Protein AF-A0A0B3AJZ6-F1 (afdb_monomer_lite)

Structure (mmCIF, N/CA/C/O backbone):
data_AF-A0A0B3AJZ6-F1
#
_entry.id   AF-A0A0B3AJZ6-F1
#
loop_
_atom_site.group_PDB
_atom_site.id
_atom_site.type_symbol
_atom_site.label_atom_id
_atom_site.label_alt_id
_atom_site.label_comp_id
_atom_site.label_asym_id
_atom_site.label_entity_id
_atom_site.label_seq_id
_atom_site.pdbx_PDB_ins_code
_atom_site.Cartn_x
_atom_site.Cartn_y
_atom_site.Cartn_z
_atom_site.occupancy
_atom_site.B_iso_or_equiv
_atom_site.auth_seq_id
_atom_site.auth_comp_id
_atom_site.auth_asym_id
_atom_site.auth_atom_id
_atom_site.pdbx_PDB_model_num
ATOM 1 N N . MET A 1 1 ? 6.068 -16.017 8.773 1.00 58.84 1 MET A N 1
ATOM 2 C CA . MET A 1 1 ? 4.869 -15.172 8.582 1.00 58.84 1 MET A CA 1
ATOM 3 C C . MET A 1 1 ? 3.671 -16.102 8.495 1.00 58.84 1 MET A C 1
ATOM 5 O O . MET A 1 1 ? 3.727 -17.014 7.682 1.00 58.84 1 MET A O 1
ATOM 9 N N . LYS A 1 2 ? 2.661 -15.959 9.363 1.00 63.88 2 LYS A N 1
ATOM 10 C CA . LYS A 1 2 ? 1.398 -16.699 9.208 1.00 63.88 2 LYS A CA 1
ATOM 11 C C . LYS A 1 2 ? 0.534 -15.965 8.185 1.00 63.88 2 LYS A C 1
ATOM 13 O O . LYS A 1 2 ? 0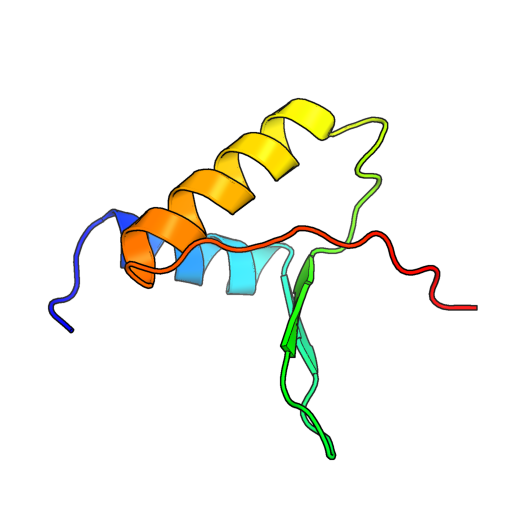.534 -14.738 8.179 1.00 63.88 2 LYS A O 1
ATOM 18 N N . LEU A 1 3 ? -0.168 -16.712 7.340 1.00 73.75 3 LEU A N 1
ATOM 19 C CA . LEU A 1 3 ? -1.195 -16.149 6.471 1.00 73.75 3 LEU A CA 1
ATOM 20 C C . LEU A 1 3 ? -2.317 -15.603 7.370 1.00 73.75 3 LEU A C 1
ATOM 22 O O . LEU A 1 3 ? -2.827 -16.336 8.217 1.00 73.75 3 LEU A O 1
ATOM 26 N N . ASN A 1 4 ? -2.634 -14.320 7.240 1.00 85.44 4 ASN A N 1
ATOM 27 C CA . ASN A 1 4 ? -3.708 -13.644 7.963 1.00 85.44 4 ASN A CA 1
ATOM 28 C C . ASN A 1 4 ? -4.460 -12.715 6.998 1.00 85.44 4 ASN A C 1
ATOM 30 O O . ASN A 1 4 ? -4.011 -12.506 5.870 1.00 85.44 4 ASN A O 1
ATOM 34 N N . GLU A 1 5 ? -5.602 -12.186 7.434 1.00 90.00 5 GLU A N 1
ATOM 35 C CA . GLU A 1 5 ? -6.472 -11.342 6.602 1.00 90.00 5 GLU A CA 1
ATOM 36 C C . GLU A 1 5 ? -5.716 -10.141 6.025 1.00 90.00 5 GLU A C 1
ATOM 38 O O . GLU A 1 5 ? -5.761 -9.921 4.821 1.00 90.00 5 GLU A O 1
ATOM 43 N N . ASN A 1 6 ? -4.899 -9.459 6.833 1.00 88.44 6 ASN A N 1
ATOM 44 C CA . ASN A 1 6 ? -4.102 -8.316 6.375 1.00 88.44 6 ASN A CA 1
ATOM 45 C C . ASN A 1 6 ? -3.124 -8.678 5.246 1.00 88.44 6 ASN A C 1
ATOM 47 O O . ASN A 1 6 ? -2.944 -7.916 4.299 1.00 88.44 6 ASN A O 1
ATOM 51 N N . MET A 1 7 ? -2.496 -9.854 5.325 1.00 88.62 7 MET A N 1
ATOM 52 C CA . MET A 1 7 ? -1.603 -10.342 4.278 1.00 88.62 7 MET A CA 1
ATOM 53 C C . MET A 1 7 ? -2.372 -10.683 2.998 1.00 88.62 7 MET A C 1
ATOM 55 O O . MET A 1 7 ? -1.884 -10.399 1.906 1.00 88.62 7 MET A O 1
ATOM 59 N N . ALA A 1 8 ? -3.557 -11.287 3.121 1.00 91.00 8 ALA A N 1
ATOM 60 C CA . ALA A 1 8 ? -4.415 -11.582 1.976 1.00 91.00 8 ALA A CA 1
ATOM 61 C C . ALA A 1 8 ? -4.886 -10.288 1.293 1.00 91.00 8 ALA A C 1
ATOM 63 O O . ALA A 1 8 ? -4.776 -10.169 0.073 1.00 91.00 8 ALA A O 1
ATOM 64 N N . GLU A 1 9 ? -5.299 -9.301 2.086 1.00 90.25 9 GLU A N 1
ATOM 65 C CA . GLU A 1 9 ? -5.699 -7.969 1.632 1.00 90.25 9 GLU A CA 1
ATOM 66 C C . GLU A 1 9 ? -4.545 -7.269 0.900 1.00 90.25 9 GLU A C 1
ATOM 68 O O . GLU A 1 9 ? -4.688 -6.838 -0.242 1.00 90.25 9 GLU A O 1
ATOM 73 N N . MET A 1 10 ? -3.350 -7.243 1.505 1.00 88.44 10 MET A N 1
ATOM 74 C CA . MET A 1 10 ? -2.156 -6.649 0.898 1.00 88.44 10 MET A CA 1
ATOM 75 C C . MET A 1 10 ? -1.835 -7.286 -0.460 1.00 88.44 10 MET A C 1
ATOM 77 O O . MET A 1 10 ? -1.496 -6.583 -1.412 1.00 88.44 10 MET A O 1
ATOM 81 N N . VAL A 1 11 ? -1.937 -8.613 -0.565 1.00 88.50 11 VAL A N 1
ATOM 82 C CA . VAL A 1 11 ? -1.713 -9.333 -1.826 1.00 88.50 11 VAL A CA 1
ATOM 83 C C . VAL A 1 11 ? -2.791 -8.991 -2.855 1.00 88.50 11 VAL A C 1
ATOM 85 O O . VAL A 1 11 ? -2.444 -8.735 -4.006 1.00 88.50 11 VAL A O 1
ATOM 88 N N . GLY A 1 12 ? -4.065 -8.933 -2.458 1.00 89.81 12 GLY A N 1
ATOM 89 C CA . GLY A 1 12 ? -5.170 -8.554 -3.344 1.00 89.81 12 GLY A CA 1
ATOM 90 C C . GLY A 1 12 ? -4.970 -7.173 -3.965 1.00 89.81 12 GLY A C 1
ATOM 91 O O . GLY A 1 12 ? -5.077 -7.017 -5.180 1.00 89.81 12 GLY A O 1
ATOM 92 N N . ILE A 1 13 ? -4.559 -6.200 -3.153 1.00 87.88 13 ILE A N 1
ATOM 93 C CA . ILE A 1 13 ? -4.254 -4.837 -3.605 1.00 87.88 13 ILE A CA 1
ATOM 94 C C . ILE A 1 13 ? -3.071 -4.832 -4.580 1.00 87.88 13 ILE A C 1
ATOM 96 O O . ILE A 1 13 ? -3.127 -4.176 -5.619 1.00 87.88 13 ILE A O 1
ATOM 100 N N . ILE A 1 14 ? -1.999 -5.577 -4.282 1.00 87.62 14 ILE A N 1
ATOM 101 C CA . ILE A 1 14 ? -0.840 -5.669 -5.183 1.00 87.62 14 ILE A CA 1
ATOM 102 C C . ILE A 1 14 ? -1.232 -6.286 -6.533 1.00 87.62 14 ILE A C 1
ATOM 104 O O . ILE A 1 14 ? -0.687 -5.874 -7.553 1.00 87.62 14 ILE A O 1
ATOM 108 N N . ILE A 1 15 ? -2.151 -7.256 -6.546 1.00 87.25 15 ILE A N 1
ATOM 109 C CA . ILE A 1 15 ? -2.648 -7.897 -7.772 1.00 87.25 15 ILE A CA 1
ATOM 110 C C . ILE A 1 15 ? -3.555 -6.954 -8.578 1.00 87.25 15 ILE A C 1
ATOM 112 O O . ILE A 1 15 ? -3.489 -6.980 -9.804 1.00 87.25 15 ILE A O 1
ATOM 116 N N . GLY A 1 16 ? -4.396 -6.157 -7.911 1.00 86.44 16 GLY A N 1
ATOM 117 C CA . GLY A 1 16 ? -5.339 -5.242 -8.562 1.00 86.44 16 GLY A CA 1
ATOM 118 C C . GLY A 1 16 ? -4.680 -3.975 -9.109 1.00 86.44 16 GLY A C 1
ATOM 119 O O . GLY A 1 16 ? -4.664 -3.759 -10.318 1.00 86.44 16 GLY A O 1
ATOM 120 N N . ASP A 1 17 ? -4.105 -3.166 -8.216 1.00 82.69 17 ASP A N 1
ATOM 121 C CA . ASP A 1 17 ? -3.653 -1.792 -8.515 1.00 82.69 17 ASP A CA 1
ATOM 122 C C . ASP A 1 17 ? -2.135 -1.602 -8.358 1.00 82.69 17 ASP A C 1
ATOM 124 O O . ASP A 1 17 ? -1.559 -0.544 -8.664 1.00 82.69 17 ASP A O 1
ATOM 128 N N . GLY A 1 18 ? -1.471 -2.630 -7.831 1.00 85.75 18 GLY A N 1
ATOM 129 C CA . GLY A 1 18 ? -0.047 -2.625 -7.573 1.00 85.75 18 GLY A CA 1
ATOM 130 C C . GLY A 1 18 ? 0.800 -3.079 -8.757 1.00 85.75 18 GLY A C 1
ATOM 131 O O . GLY A 1 18 ? 0.363 -3.711 -9.713 1.00 85.75 18 GLY A O 1
ATOM 132 N N . PHE A 1 19 ? 2.087 -2.781 -8.662 1.00 87.06 19 PHE A N 1
ATOM 133 C CA . PHE A 1 19 ? 3.113 -3.363 -9.511 1.00 87.06 19 PHE A CA 1
ATOM 134 C C . PHE A 1 19 ? 4.374 -3.621 -8.697 1.00 87.06 19 PHE A C 1
ATOM 136 O O . PHE A 1 19 ? 4.680 -2.929 -7.723 1.00 87.06 19 PHE A O 1
ATOM 143 N N . ILE A 1 20 ? 5.153 -4.606 -9.132 1.00 87.81 20 ILE A N 1
ATOM 144 C CA . ILE A 1 20 ? 6.427 -4.952 -8.508 1.00 87.81 20 ILE A CA 1
ATOM 145 C C . ILE A 1 20 ? 7.546 -4.531 -9.452 1.00 87.81 20 ILE A C 1
ATOM 147 O O . ILE A 1 20 ? 7.654 -5.022 -10.574 1.00 87.81 20 ILE A O 1
ATOM 151 N N . HIS A 1 21 ? 8.406 -3.627 -8.994 1.00 87.25 21 HIS A N 1
ATOM 152 C CA . HIS A 1 21 ? 9.648 -3.311 -9.679 1.00 87.25 21 HIS A CA 1
ATOM 153 C C . HIS A 1 21 ? 10.783 -4.160 -9.110 1.00 87.25 21 HIS A C 1
ATOM 155 O O . HIS A 1 21 ? 11.054 -4.150 -7.905 1.00 87.25 21 HIS A O 1
ATOM 161 N N . ARG A 1 22 ? 11.495 -4.856 -9.998 1.00 89.19 22 ARG A N 1
ATOM 162 C CA . ARG A 1 22 ? 12.677 -5.648 -9.658 1.00 89.19 22 ARG A CA 1
ATOM 163 C C . ARG A 1 22 ? 13.902 -5.044 -10.342 1.00 89.19 22 ARG A C 1
ATOM 165 O O . ARG A 1 22 ? 13.972 -4.998 -11.564 1.00 89.19 22 ARG A O 1
ATOM 172 N N . GLY A 1 23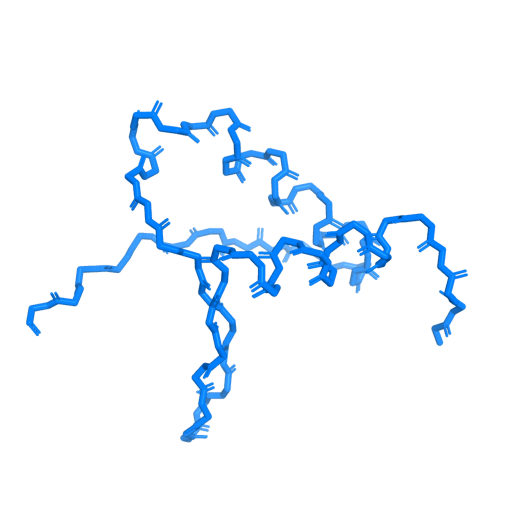 ? 14.863 -4.586 -9.545 1.00 86.94 23 GLY A N 1
ATOM 173 C CA . GLY A 1 23 ? 16.095 -3.940 -10.008 1.00 86.94 23 GLY A CA 1
ATOM 174 C C . GLY A 1 23 ? 17.170 -3.961 -8.919 1.00 86.94 23 GLY A C 1
ATOM 175 O O . GLY A 1 23 ? 17.105 -4.785 -8.010 1.00 86.94 23 GLY A O 1
ATOM 176 N N . LYS A 1 24 ? 18.138 -3.028 -8.953 1.00 88.50 24 LYS A N 1
ATOM 177 C CA . LYS A 1 24 ? 19.144 -2.877 -7.871 1.00 88.50 24 LYS A CA 1
ATOM 178 C C . LYS A 1 24 ? 18.505 -2.686 -6.487 1.00 88.50 24 LYS A C 1
ATOM 180 O O . LYS A 1 24 ? 19.087 -3.087 -5.484 1.00 88.50 24 LYS A O 1
ATOM 185 N N . LYS A 1 25 ? 17.322 -2.067 -6.435 1.00 83.88 25 LYS A N 1
ATOM 186 C CA . LYS A 1 25 ? 16.445 -2.025 -5.261 1.00 83.88 25 LYS A CA 1
ATOM 187 C C . LYS A 1 25 ? 15.054 -2.473 -5.692 1.00 83.88 25 LYS A C 1
ATOM 189 O O . LYS A 1 25 ? 14.465 -1.854 -6.574 1.00 83.88 25 LYS A O 1
ATOM 194 N N . SER A 1 26 ? 14.553 -3.540 -5.081 1.00 82.00 26 SER A N 1
ATOM 195 C CA . SER A 1 26 ? 13.191 -4.016 -5.316 1.00 82.00 26 SER A CA 1
ATOM 196 C C . SER A 1 26 ? 12.200 -3.197 -4.497 1.00 82.00 26 SER A C 1
ATOM 198 O O . SER A 1 26 ? 12.454 -2.915 -3.325 1.00 82.00 26 SER A O 1
ATOM 200 N N . TYR A 1 27 ? 11.077 -2.831 -5.105 1.00 84.31 27 TYR A N 1
ATOM 201 C CA . TYR A 1 27 ? 9.969 -2.166 -4.425 1.00 84.31 27 TYR A CA 1
ATOM 202 C C . TYR A 1 27 ? 8.644 -2.550 -5.077 1.00 84.31 27 TYR A C 1
ATOM 204 O O . TYR A 1 27 ? 8.591 -2.914 -6.251 1.00 84.31 27 TYR A O 1
ATOM 212 N N . PHE A 1 28 ? 7.573 -2.454 -4.304 1.00 84.38 28 PHE A N 1
ATOM 213 C CA . PHE A 1 28 ? 6.204 -2.472 -4.800 1.00 84.38 28 PHE A CA 1
ATOM 214 C C . PHE A 1 28 ? 5.696 -1.031 -4.849 1.00 84.38 28 PHE A C 1
ATOM 216 O O . PHE A 1 28 ? 6.048 -0.212 -3.998 1.00 84.38 28 PHE A O 1
ATOM 223 N N . GLY A 1 29 ? 4.934 -0.713 -5.885 1.00 82.94 29 GLY A N 1
ATOM 224 C CA . GLY A 1 29 ? 4.295 0.582 -6.070 1.00 82.94 29 GLY A CA 1
ATOM 225 C C . GLY A 1 29 ? 2.817 0.398 -6.364 1.00 82.94 29 GLY A C 1
ATOM 226 O O . GLY A 1 29 ? 2.407 -0.666 -6.814 1.00 82.94 29 GLY A O 1
ATOM 227 N N . PHE A 1 30 ? 2.042 1.444 -6.110 1.00 84.81 30 PHE A N 1
ATOM 228 C CA . PHE A 1 30 ? 0.620 1.513 -6.432 1.00 84.81 30 PHE A CA 1
ATOM 229 C C . PHE A 1 30 ? 0.416 2.680 -7.382 1.00 84.81 30 PHE A C 1
ATOM 231 O O . PHE A 1 30 ? 1.017 3.745 -7.190 1.00 84.81 30 PHE A O 1
ATOM 238 N N . THR A 1 31 ? -0.389 2.468 -8.413 1.00 79.25 31 THR A N 1
ATOM 239 C CA . THR A 1 31 ? -0.667 3.489 -9.424 1.00 79.25 31 THR A CA 1
ATOM 240 C C . THR A 1 31 ? -1.893 4.284 -8.993 1.00 79.25 31 THR A C 1
ATOM 242 O O . THR A 1 31 ? -2.921 3.694 -8.693 1.00 79.25 31 THR A O 1
ATOM 245 N N . GLY A 1 32 ? -1.797 5.610 -8.935 1.00 75.38 32 GLY A N 1
ATOM 246 C CA . GLY A 1 32 ? -2.892 6.449 -8.453 1.00 75.38 32 GLY A CA 1
ATOM 247 C C . GLY A 1 32 ? -2.437 7.874 -8.168 1.00 75.38 32 GLY A C 1
ATOM 248 O O . GLY A 1 32 ? -1.262 8.209 -8.353 1.00 75.38 32 GLY A O 1
ATOM 249 N N . SER A 1 33 ? -3.364 8.720 -7.722 1.00 70.19 33 SER A N 1
ATOM 250 C CA . SER A 1 33 ? -3.056 10.093 -7.330 1.00 70.19 33 SER A CA 1
ATOM 251 C C . SER A 1 33 ? -3.181 10.221 -5.805 1.00 70.19 33 SER A C 1
ATOM 253 O O . SER A 1 33 ? -4.273 10.425 -5.279 1.00 70.19 33 SER A O 1
ATOM 255 N N . PRO A 1 34 ? -2.069 10.146 -5.048 1.00 66.56 34 PRO A N 1
ATOM 256 C CA . PRO A 1 34 ? -2.095 10.193 -3.580 1.00 66.56 34 PRO A CA 1
ATOM 257 C C . PRO A 1 34 ? -2.715 11.468 -2.985 1.00 66.56 34 PRO A C 1
ATOM 259 O O . PRO A 1 34 ? -3.103 11.478 -1.817 1.00 66.56 34 PRO A O 1
ATOM 262 N N . LYS A 1 35 ? -2.862 12.537 -3.781 1.00 65.81 35 LYS A N 1
ATOM 263 C CA . LYS A 1 35 ? -3.580 13.758 -3.387 1.00 65.81 35 LYS A CA 1
ATOM 264 C C . LYS A 1 35 ? -5.098 13.612 -3.449 1.00 65.81 35 LYS A C 1
ATOM 266 O O . LYS A 1 35 ? -5.779 14.178 -2.600 1.00 65.81 35 LYS A O 1
ATOM 271 N N . THR A 1 36 ? -5.616 12.897 -4.445 1.00 74.44 36 THR A N 1
ATOM 272 C CA . THR A 1 36 ? -7.058 12.640 -4.596 1.00 74.44 36 THR A CA 1
ATOM 273 C C . THR A 1 36 ? -7.491 11.441 -3.761 1.00 74.44 36 THR A C 1
ATOM 275 O O . THR A 1 36 ? -8.559 11.479 -3.165 1.00 74.44 36 THR A O 1
ATOM 278 N N . ASP A 1 37 ? -6.614 10.446 -3.610 1.00 79.25 37 ASP A N 1
ATOM 279 C CA . ASP A 1 37 ? -6.897 9.168 -2.945 1.00 79.25 37 ASP A CA 1
ATOM 280 C C . ASP A 1 37 ? -6.204 9.069 -1.576 1.00 79.25 37 ASP A C 1
ATOM 282 O O . ASP A 1 37 ? -5.706 8.020 -1.163 1.00 79.25 37 ASP A O 1
ATOM 286 N N . LYS A 1 38 ? -6.121 10.194 -0.859 1.00 81.06 38 LYS A N 1
ATOM 287 C CA . LYS A 1 38 ? -5.338 10.309 0.380 1.00 81.06 38 LYS A CA 1
ATOM 288 C C . LYS A 1 38 ? -5.725 9.260 1.427 1.00 81.06 38 LYS A C 1
ATOM 290 O O . LYS A 1 38 ? -4.848 8.668 2.051 1.00 81.06 38 LYS A O 1
ATOM 295 N N . GLU A 1 39 ? -7.022 9.037 1.626 1.00 83.62 39 GLU A N 1
ATOM 296 C CA . GLU A 1 39 ? -7.539 8.068 2.603 1.00 83.62 39 GLU A CA 1
ATOM 297 C C . GLU A 1 39 ? -7.133 6.636 2.252 1.00 83.62 39 GLU A C 1
ATOM 299 O O . GLU A 1 39 ? -6.683 5.889 3.121 1.00 83.62 39 GLU A O 1
ATOM 304 N N . TYR A 1 40 ? -7.190 6.290 0.966 1.00 85.31 40 TYR A N 1
ATOM 305 C CA . TYR A 1 40 ? -6.759 4.991 0.468 1.00 85.31 40 TYR A CA 1
ATOM 306 C C . TYR A 1 40 ? -5.260 4.766 0.705 1.00 85.31 40 TYR A C 1
ATOM 308 O O . TYR A 1 40 ? -4.862 3.732 1.237 1.00 85.31 40 TYR A O 1
ATOM 316 N N . TYR A 1 41 ? -4.411 5.761 0.429 1.00 84.25 41 TYR A N 1
ATOM 317 C CA . TYR A 1 41 ? -2.975 5.643 0.704 1.00 84.25 41 TYR A CA 1
ATOM 318 C C . TYR A 1 41 ? -2.647 5.592 2.205 1.00 84.25 41 TYR A C 1
ATOM 320 O O . TYR A 1 41 ? -1.693 4.911 2.592 1.00 84.25 41 TYR A O 1
ATOM 328 N N . ILE A 1 42 ? -3.425 6.251 3.072 1.00 86.31 42 ILE A N 1
ATOM 329 C CA . ILE A 1 42 ? -3.294 6.099 4.532 1.00 86.31 42 ILE A CA 1
ATOM 330 C C . ILE A 1 42 ? -3.638 4.665 4.945 1.00 86.31 42 ILE A C 1
ATOM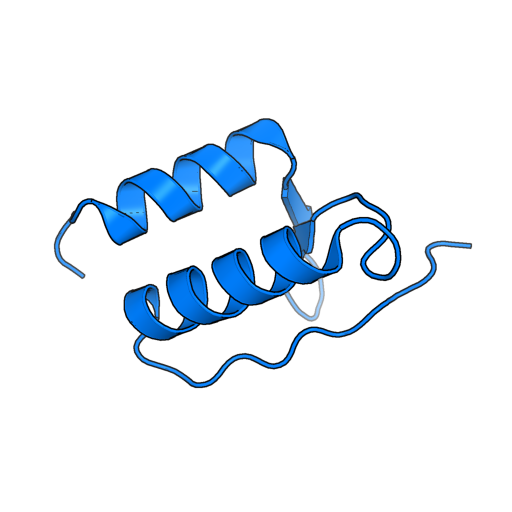 332 O O . ILE A 1 42 ? -2.858 4.038 5.665 1.00 86.31 42 ILE A O 1
ATOM 336 N N . PHE A 1 43 ? -4.756 4.130 4.451 1.00 88.88 43 PHE A N 1
ATOM 337 C CA . PHE A 1 43 ? -5.156 2.744 4.686 1.00 88.88 43 PHE A CA 1
ATOM 338 C C . PHE A 1 43 ? -4.061 1.760 4.252 1.00 88.88 43 PHE A C 1
ATOM 340 O O . PHE A 1 43 ? -3.622 0.943 5.062 1.00 88.88 43 PHE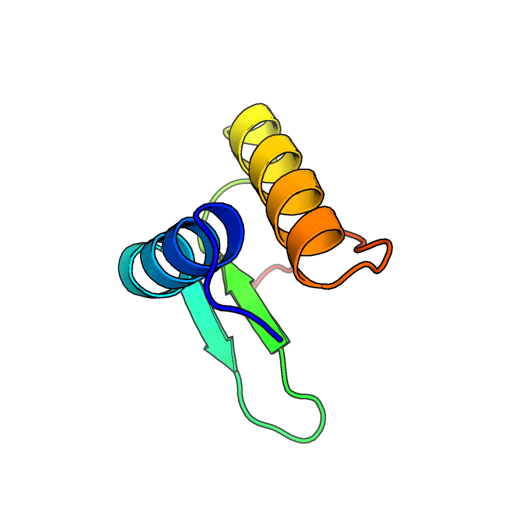 A O 1
ATOM 347 N N . LEU A 1 44 ? -3.535 1.905 3.031 1.00 87.31 44 LEU A N 1
ATOM 348 C CA . LEU A 1 44 ? -2.426 1.091 2.528 1.00 87.31 44 LEU A CA 1
ATOM 349 C C . LEU A 1 44 ? -1.191 1.171 3.426 1.00 87.31 44 LEU A C 1
ATOM 351 O O . LEU A 1 44 ? -0.557 0.158 3.713 1.00 87.31 44 LEU A O 1
ATOM 355 N N . THR A 1 45 ? -0.842 2.371 3.891 1.00 86.56 45 THR A N 1
ATOM 356 C CA . THR A 1 45 ? 0.326 2.565 4.762 1.00 86.56 45 THR A CA 1
ATOM 357 C C . THR A 1 45 ? 0.189 1.781 6.057 1.00 86.56 45 THR A C 1
ATOM 359 O O . THR A 1 45 ? 1.146 1.123 6.471 1.00 86.56 45 THR A O 1
ATOM 362 N N . ASN A 1 46 ? -0.989 1.837 6.680 1.00 89.44 46 ASN A N 1
ATOM 363 C CA . ASN A 1 46 ? -1.273 1.127 7.922 1.00 89.44 46 ASN A CA 1
ATOM 364 C C . ASN A 1 46 ? -1.284 -0.387 7.685 1.00 89.44 46 ASN A C 1
ATOM 366 O O . ASN A 1 46 ? -0.541 -1.107 8.346 1.00 89.44 46 ASN A O 1
ATOM 370 N N . LEU A 1 47 ? -2.008 -0.852 6.661 1.00 89.62 47 LEU A N 1
ATOM 371 C CA . LEU A 1 47 ? -2.106 -2.267 6.302 1.00 89.62 47 LEU A CA 1
ATOM 372 C C . LEU A 1 47 ? -0.729 -2.905 6.082 1.00 89.62 47 LEU A C 1
ATOM 374 O O . LEU A 1 47 ? -0.429 -3.967 6.633 1.00 89.62 47 LEU A O 1
ATOM 378 N N . ILE A 1 48 ? 0.132 -2.264 5.285 1.00 86.88 48 ILE A N 1
ATOM 379 C CA . ILE A 1 48 ? 1.458 -2.812 4.984 1.00 86.88 48 ILE A CA 1
ATOM 380 C C . ILE A 1 48 ? 2.371 -2.690 6.213 1.00 86.88 48 ILE A C 1
ATOM 382 O O . ILE A 1 48 ? 3.166 -3.599 6.461 1.00 86.88 48 ILE A O 1
ATOM 386 N N . SER A 1 49 ? 2.250 -1.619 7.008 1.00 88.25 49 SER A N 1
ATOM 387 C CA . SER A 1 49 ? 3.034 -1.469 8.241 1.00 88.25 49 SER A CA 1
ATOM 388 C C . SER A 1 49 ? 2.718 -2.566 9.256 1.00 88.25 49 SER A C 1
ATOM 390 O O . SER A 1 49 ? 3.648 -3.171 9.796 1.00 88.25 49 SER A O 1
ATOM 392 N N . ASP A 1 50 ? 1.436 -2.883 9.441 1.00 88.81 50 ASP A N 1
ATOM 393 C CA . ASP A 1 50 ? 0.964 -3.955 10.321 1.00 88.81 50 ASP A CA 1
AT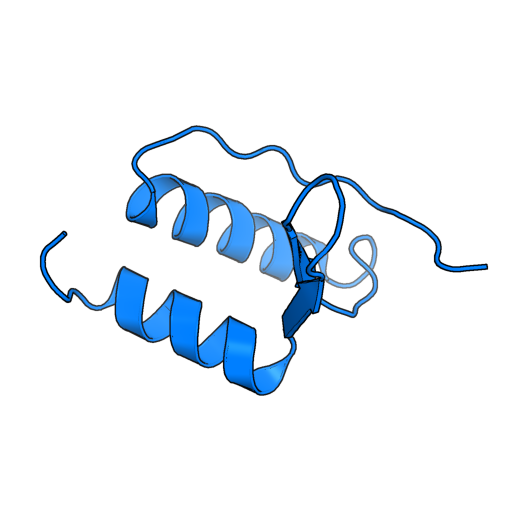OM 394 C C . ASP A 1 50 ? 1.383 -5.328 9.790 1.00 88.81 50 ASP A C 1
ATOM 396 O O . ASP A 1 50 ? 1.910 -6.162 10.527 1.00 88.81 50 ASP A O 1
ATOM 400 N N . THR A 1 51 ? 1.227 -5.549 8.482 1.00 87.81 51 THR A N 1
ATOM 401 C CA . THR A 1 51 ? 1.593 -6.816 7.832 1.00 87.81 51 THR A CA 1
ATOM 402 C C . THR A 1 51 ? 3.094 -7.083 7.926 1.00 87.81 51 THR A C 1
ATOM 404 O O . THR A 1 51 ? 3.518 -8.199 8.228 1.00 87.81 51 THR A O 1
ATOM 407 N N . CYS A 1 52 ? 3.920 -6.062 7.694 1.00 83.56 52 CYS A N 1
ATOM 408 C CA . CYS A 1 52 ? 5.376 -6.178 7.716 1.00 83.56 52 CYS A CA 1
ATOM 409 C C . CYS A 1 52 ? 5.988 -5.975 9.111 1.00 83.56 52 CYS A C 1
ATOM 411 O O . CYS A 1 52 ? 7.204 -6.137 9.253 1.00 83.56 52 CYS A O 1
ATOM 413 N N . ASN A 1 53 ? 5.180 -5.608 10.114 1.00 85.94 53 ASN A N 1
ATOM 414 C CA . ASN A 1 53 ? 5.607 -5.184 11.449 1.00 85.94 53 ASN A CA 1
ATOM 415 C C . ASN A 1 53 ? 6.750 -4.147 11.404 1.00 85.94 53 ASN A C 1
ATOM 417 O O . ASN A 1 53 ? 7.770 -4.270 12.088 1.00 85.94 53 ASN A O 1
ATOM 421 N N . LYS A 1 54 ? 6.629 -3.167 10.501 1.00 82.56 54 LYS A N 1
ATOM 422 C CA . LYS A 1 54 ? 7.637 -2.131 10.231 1.00 82.56 54 LYS A CA 1
ATOM 423 C C . LYS A 1 54 ? 6.954 -0.835 9.840 1.00 82.56 54 LYS A C 1
ATOM 425 O O . LYS A 1 54 ? 6.050 -0.849 9.022 1.00 82.56 54 LYS A O 1
ATOM 430 N N . THR A 1 55 ? 7.452 0.295 10.327 1.00 81.81 55 THR A N 1
ATOM 431 C CA . THR A 1 55 ? 6.970 1.604 9.874 1.00 81.81 55 THR A CA 1
ATOM 432 C C . THR A 1 55 ? 7.351 1.837 8.415 1.00 81.81 55 THR A C 1
ATOM 434 O O . THR A 1 55 ? 8.539 1.881 8.076 1.00 81.81 55 THR A O 1
ATOM 437 N N . ILE A 1 56 ? 6.353 2.024 7.553 1.00 81.25 56 ILE A N 1
ATOM 438 C CA . ILE A 1 56 ? 6.559 2.310 6.131 1.00 81.25 56 ILE A CA 1
ATOM 439 C C . ILE A 1 56 ? 6.301 3.788 5.852 1.00 81.25 56 ILE A C 1
ATOM 441 O O . ILE A 1 56 ? 5.398 4.402 6.413 1.00 81.25 56 ILE A O 1
ATOM 445 N N . LYS A 1 57 ? 7.126 4.380 4.983 1.00 75.06 57 LYS A N 1
ATOM 446 C CA . LYS A 1 57 ? 6.939 5.749 4.493 1.00 75.06 57 LYS A CA 1
ATOM 447 C C . LYS A 1 57 ? 6.441 5.702 3.055 1.00 75.06 57 LYS A C 1
ATOM 449 O O . LYS A 1 57 ? 7.141 5.167 2.196 1.00 75.06 57 LYS A O 1
ATOM 454 N N . VAL A 1 58 ? 5.287 6.307 2.791 1.00 72.25 58 VAL A N 1
ATOM 455 C CA . VAL A 1 58 ? 4.814 6.546 1.421 1.00 72.25 58 VAL A CA 1
ATOM 456 C C . VAL A 1 58 ? 5.674 7.628 0.783 1.00 72.25 58 VAL A C 1
ATOM 458 O O . VAL A 1 58 ? 6.008 8.631 1.417 1.00 72.25 58 VAL A O 1
ATOM 461 N N . ARG A 1 59 ? 6.062 7.415 -0.473 1.00 72.38 59 ARG A N 1
ATOM 462 C CA . ARG A 1 59 ? 6.734 8.418 -1.296 1.00 72.38 59 ARG A CA 1
ATOM 463 C C . ARG A 1 59 ? 5.981 8.555 -2.605 1.00 72.38 59 ARG A C 1
ATOM 465 O O . ARG A 1 59 ? 5.789 7.564 -3.302 1.00 72.38 59 ARG A O 1
ATOM 472 N N . GLU A 1 60 ? 5.607 9.780 -2.946 1.00 71.25 60 GLU A N 1
ATOM 473 C CA . GLU A 1 60 ? 5.124 10.100 -4.286 1.00 71.25 60 GLU A CA 1
ATOM 474 C C . GLU A 1 60 ? 6.319 10.066 -5.248 1.00 71.25 60 GLU A C 1
ATOM 476 O O . GLU A 1 60 ? 7.396 10.587 -4.947 1.00 71.25 60 GLU A O 1
ATOM 481 N N . THR A 1 61 ? 6.173 9.403 -6.391 1.00 70.44 61 THR A N 1
ATOM 482 C CA . THR A 1 61 ? 7.188 9.397 -7.448 1.00 70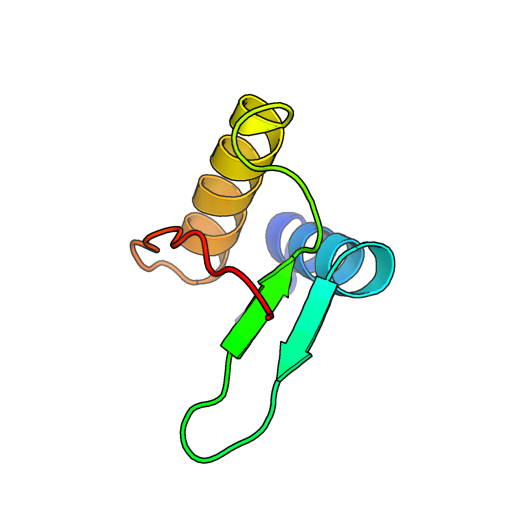.44 61 THR A CA 1
ATOM 483 C C . THR A 1 61 ? 6.495 9.592 -8.780 1.00 70.44 61 THR A C 1
ATOM 485 O O . THR A 1 61 ? 5.606 8.826 -9.141 1.00 70.44 61 THR A O 1
ATOM 488 N N . TRP A 1 62 ? 6.926 10.612 -9.514 1.00 65.19 62 TRP A N 1
ATOM 489 C CA . TRP A 1 62 ? 6.486 10.860 -10.877 1.00 65.19 62 TRP A CA 1
ATOM 490 C C . TRP A 1 62 ? 7.310 9.971 -11.806 1.00 65.19 62 TRP A C 1
ATOM 492 O O . TRP A 1 62 ? 8.532 10.107 -11.870 1.00 65.19 62 TRP A O 1
ATOM 502 N N . ARG A 1 63 ? 6.659 9.032 -12.497 1.00 55.81 63 ARG A N 1
ATOM 503 C CA . ARG A 1 63 ? 7.261 8.402 -13.676 1.00 55.81 63 ARG A CA 1
ATOM 504 C C . ARG A 1 63 ? 7.090 9.378 -14.841 1.00 55.81 63 ARG A C 1
ATOM 506 O O . ARG A 1 63 ? 6.004 9.446 -15.406 1.00 55.81 63 ARG A O 1
ATOM 513 N N . THR A 1 64 ? 8.124 10.175 -15.109 1.00 45.00 64 THR A N 1
ATOM 514 C CA . THR A 1 64 ? 8.320 10.869 -16.396 1.00 45.00 64 THR A CA 1
ATOM 515 C C . THR A 1 64 ? 8.706 9.883 -17.479 1.00 45.00 64 THR A C 1
ATOM 517 O O . THR A 1 64 ? 9.509 8.978 -17.146 1.00 45.00 64 THR A O 1
#

Foldseek 3Di:
DDDDPLNVVLVVQCVPFKDWDDDPDTDIDGDDDCVVCVVVVVVNQVSVCVVVVHRDDDDDDDDD

Radius of gyration: 12.1 Å; chains: 1; bounding box: 27×30×28 Å

pLDDT: mean 81.42, std 9.45, range [45.0, 91.0]

Secondary structure (DSSP, 8-state):
----HHHHHHHHHHHHTEEEE-SSS-EEEE-S-TTTSHHHHHHHHHHHHHHHTS----------

Sequence (64 aa):
MKLNENMAEMVGIIIGDGFIHRGKKSYFGFTGSPKTDKEYYIFLTNLISDTCNKTIKVRETWRT